Protein AF-A0A0B7ICZ8-F1 (afdb_monomer_lite)

pLDDT: mean 94.33, std 5.38, range [67.25, 98.19]

InterPro domains:
  IPR003675 CAAX prenyl protease 2/Lysostaphin resistance protein A-like domain [PF02517] (8-104)

Organism: NCBI:txid28188

Secondary structure (DSSP, 8-state):
-HHHHHHTTHHHHHHHIIIIIIIHHHHHHHS-S-BTTTB-HHHHHHHHHHHHHHHEEE-TTS-EEE-HHHHHHHHHHHHHHHHHHHHHT-HHHHHHHHHHHHHHHHHHHHH-

Radius of gyration: 15.1 Å; chains: 1; bounding box: 42×32×42 Å

Sequence (112 aa):
METLAFQISLPGVDEEIMFRGILLGLLTSSLKEKITFVGNPSVLLTAILFGFMHGLTLDKNYTIDFEYIYFIQTTFAGYLWGWITLKSRSILLAILSHNFSNFLGTLATMIK

Structure (mmCIF, N/CA/C/O backbone):
data_AF-A0A0B7ICZ8-F1
#
_entry.id   AF-A0A0B7ICZ8-F1
#
loop_
_atom_site.group_PDB
_atom_site.id
_atom_site.type_symbol
_atom_site.label_atom_id
_atom_site.label_alt_id
_atom_site.label_comp_id
_atom_site.label_asym_id
_atom_site.label_entity_id
_atom_site.label_seq_id
_atom_site.pdbx_PDB_ins_code
_atom_site.Cartn_x
_atom_site.Cartn_y
_atom_site.Cartn_z
_atom_site.occupancy
_atom_site.B_iso_or_equiv
_atom_site.auth_seq_id
_atom_site.auth_comp_id
_atom_site.auth_asym_id
_atom_site.auth_atom_id
_atom_site.pdbx_PDB_model_num
ATOM 1 N N . MET A 1 1 ? 12.629 16.591 -11.911 1.00 86.62 1 MET A N 1
ATOM 2 C CA . MET A 1 1 ? 11.722 17.419 -11.081 1.00 86.62 1 MET A CA 1
ATOM 3 C C . MET A 1 1 ? 10.266 17.021 -11.262 1.00 86.62 1 MET A C 1
ATOM 5 O O . MET A 1 1 ? 9.640 16.719 -10.258 1.00 86.62 1 MET A O 1
ATOM 9 N N . GLU A 1 2 ? 9.748 16.947 -12.494 1.00 94.94 2 GLU A N 1
ATOM 10 C CA . GLU A 1 2 ? 8.357 16.532 -12.765 1.00 94.94 2 GLU A CA 1
ATOM 11 C C . GLU A 1 2 ? 7.991 15.177 -12.132 1.00 94.94 2 GLU A C 1
ATOM 13 O O . GLU A 1 2 ? 7.052 15.110 -11.347 1.00 94.94 2 GLU A O 1
ATOM 18 N N . THR A 1 3 ? 8.786 14.125 -12.361 1.00 95.00 3 THR A N 1
ATOM 19 C CA . THR A 1 3 ? 8.539 12.790 -11.785 1.00 95.00 3 THR A CA 1
ATOM 20 C C . THR A 1 3 ? 8.477 12.804 -10.257 1.00 95.00 3 THR A C 1
ATOM 22 O O . THR A 1 3 ? 7.619 12.161 -9.670 1.00 95.00 3 THR A O 1
ATOM 25 N N . LEU A 1 4 ? 9.348 13.566 -9.590 1.00 95.50 4 LEU A N 1
ATOM 26 C CA . LEU A 1 4 ? 9.334 13.675 -8.129 1.00 95.50 4 LEU A CA 1
ATOM 27 C C . LEU A 1 4 ? 8.084 14.414 -7.627 1.00 95.50 4 LEU A C 1
ATOM 29 O O . LEU A 1 4 ? 7.482 13.997 -6.641 1.00 95.50 4 LEU A O 1
ATOM 33 N N . ALA A 1 5 ? 7.671 15.478 -8.324 1.00 95.31 5 A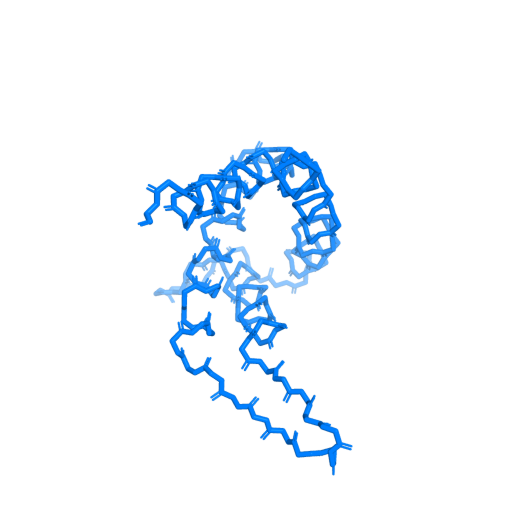LA A N 1
ATOM 34 C CA . ALA A 1 5 ? 6.442 16.208 -8.017 1.00 95.31 5 ALA A CA 1
ATOM 35 C C . ALA A 1 5 ? 5.192 15.337 -8.229 1.00 95.31 5 ALA A C 1
ATOM 37 O O . ALA A 1 5 ? 4.255 15.399 -7.434 1.00 95.31 5 ALA A O 1
ATOM 38 N N . PHE A 1 6 ? 5.195 14.485 -9.255 1.00 95.81 6 PHE A N 1
ATOM 39 C CA . PHE A 1 6 ? 4.147 13.494 -9.474 1.00 95.81 6 PHE A CA 1
ATOM 40 C C . PHE A 1 6 ? 4.093 12.487 -8.316 1.00 95.81 6 PHE A C 1
ATOM 42 O O . PHE A 1 6 ? 3.050 12.343 -7.684 1.00 95.81 6 PHE A O 1
ATOM 49 N N . GLN A 1 7 ? 5.228 11.872 -7.967 1.00 96.38 7 GLN A N 1
ATOM 50 C CA . GLN A 1 7 ? 5.307 10.821 -6.944 1.00 96.38 7 GLN A CA 1
ATOM 51 C C . GLN A 1 7 ? 4.940 11.296 -5.531 1.00 96.38 7 GLN A C 1
ATOM 53 O O . GLN A 1 7 ? 4.421 10.514 -4.742 1.00 96.38 7 GLN A O 1
ATOM 58 N N . ILE A 1 8 ? 5.168 12.574 -5.209 1.00 95.56 8 ILE A N 1
ATOM 59 C CA . ILE A 1 8 ? 4.806 13.140 -3.900 1.00 95.56 8 ILE A CA 1
ATOM 60 C C . ILE A 1 8 ? 3.348 13.629 -3.818 1.00 95.56 8 ILE A C 1
ATOM 62 O O . ILE A 1 8 ? 2.900 14.017 -2.738 1.00 95.56 8 ILE A O 1
ATOM 66 N N . SER A 1 9 ? 2.600 13.6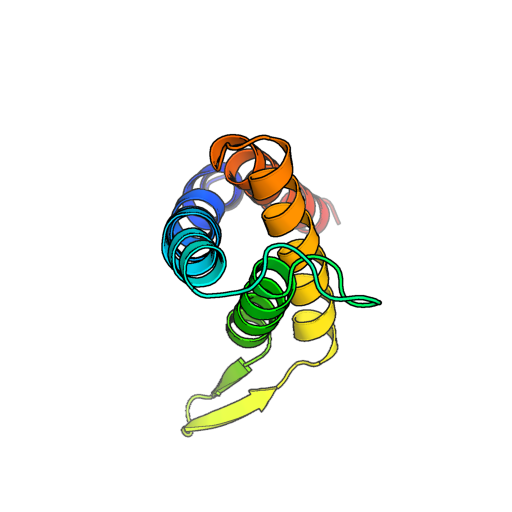47 -4.927 1.00 93.25 9 SER A N 1
ATOM 67 C CA . SER A 1 9 ? 1.252 14.231 -4.965 1.00 93.25 9 SER A CA 1
ATOM 68 C C . SER A 1 9 ? 0.157 13.228 -5.319 1.00 93.25 9 SER A C 1
ATOM 70 O O . SER A 1 9 ? -0.749 13.029 -4.513 1.00 93.25 9 SER A O 1
ATOM 72 N N . LEU A 1 10 ? 0.219 12.610 -6.498 1.00 95.69 10 LEU A N 1
ATOM 73 C CA . LEU A 1 10 ? -0.930 11.927 -7.099 1.00 95.69 10 LEU A CA 1
ATOM 74 C C . LEU A 1 10 ? -1.103 10.453 -6.699 1.00 95.69 10 LEU A C 1
ATOM 76 O O . LEU A 1 10 ? -2.225 10.113 -6.323 1.00 95.69 10 LEU A O 1
ATOM 80 N N . PRO A 1 11 ? -0.066 9.589 -6.725 1.00 95.25 11 PRO A N 1
ATOM 81 C CA . PRO A 1 11 ? -0.246 8.148 -6.522 1.00 95.25 11 PRO A CA 1
ATOM 82 C C . PRO A 1 11 ? -0.923 7.806 -5.195 1.00 95.25 11 PRO A C 1
ATOM 84 O O . PRO A 1 11 ? -1.946 7.132 -5.168 1.00 95.25 11 PRO A O 1
ATOM 87 N N . GLY A 1 12 ? -0.428 8.362 -4.087 1.00 94.62 12 GLY A N 1
ATOM 88 C CA . GLY A 1 12 ? -1.008 8.125 -2.771 1.00 94.62 12 GLY A CA 1
ATOM 89 C C . GLY A 1 12 ? -2.423 8.679 -2.637 1.00 94.62 12 GLY A C 1
ATOM 90 O O . GLY A 1 12 ? -3.224 8.096 -1.920 1.00 94.62 12 GLY A O 1
ATOM 91 N N . VAL A 1 13 ? -2.779 9.770 -3.323 1.00 96.94 13 VAL A N 1
ATOM 92 C CA . VAL A 1 13 ? -4.162 10.278 -3.290 1.00 96.94 13 VAL A CA 1
ATOM 93 C C . VAL A 1 13 ? -5.103 9.300 -3.987 1.00 96.94 13 VAL A C 1
ATOM 95 O O . VAL A 1 13 ? -6.119 8.932 -3.403 1.00 96.94 13 VAL A O 1
ATOM 98 N N . ASP A 1 14 ? -4.763 8.870 -5.199 1.00 97.38 14 ASP A N 1
ATOM 99 C CA . ASP A 1 14 ? -5.592 7.953 -5.985 1.00 97.38 14 ASP A CA 1
ATOM 100 C C . ASP A 1 14 ? -5.739 6.594 -5.282 1.00 97.38 14 ASP A C 1
ATOM 102 O O . ASP A 1 14 ? -6.839 6.138 -4.950 1.00 97.38 14 ASP A O 1
ATOM 106 N N . GLU A 1 15 ? -4.606 5.988 -4.939 1.00 97.81 15 GLU A N 1
ATOM 107 C CA . GLU A 1 15 ? -4.568 4.639 -4.399 1.00 97.81 15 GLU A CA 1
ATOM 108 C C . GLU A 1 15 ? -5.132 4.562 -2.972 1.00 97.81 15 GLU A C 1
ATOM 110 O O . GLU A 1 15 ? -5.933 3.678 -2.661 1.00 97.81 15 GLU A O 1
ATOM 115 N N . GLU A 1 16 ? -4.787 5.493 -2.077 1.00 97.81 16 GLU A N 1
ATOM 116 C CA . GLU A 1 16 ? -5.267 5.412 -0.693 1.00 97.81 16 GLU A CA 1
ATOM 117 C C . GLU A 1 16 ? -6.756 5.750 -0.565 1.00 97.81 16 GLU A C 1
ATOM 119 O O . GLU A 1 16 ? -7.439 5.161 0.277 1.00 97.81 16 GLU A O 1
ATOM 124 N N . ILE A 1 17 ? -7.311 6.632 -1.404 1.00 97.94 17 ILE A 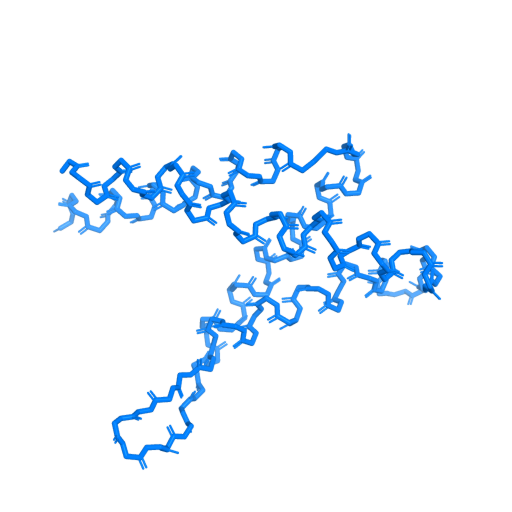N 1
ATOM 125 C CA . ILE A 1 17 ? -8.763 6.867 -1.412 1.00 97.94 17 ILE A CA 1
ATOM 126 C C . ILE A 1 17 ? -9.496 5.572 -1.775 1.00 97.94 17 ILE A C 1
ATOM 128 O O . ILE A 1 17 ? -10.428 5.177 -1.065 1.00 97.94 17 ILE A O 1
ATOM 132 N N . MET A 1 18 ? -9.048 4.876 -2.822 1.00 97.88 18 MET A N 1
ATOM 133 C CA . MET A 1 18 ? -9.662 3.624 -3.258 1.00 97.88 18 MET A CA 1
ATOM 134 C C . MET A 1 18 ? -9.506 2.512 -2.210 1.00 97.88 18 MET A C 1
ATOM 136 O O . MET A 1 18 ? -10.494 1.912 -1.775 1.00 97.88 18 MET A O 1
ATOM 140 N N . PHE A 1 19 ? -8.281 2.246 -1.753 1.00 98.12 19 PHE A N 1
ATOM 141 C CA . PHE A 1 19 ? -8.011 1.101 -0.884 1.00 98.12 19 PHE A CA 1
ATOM 142 C C . PHE A 1 19 ? -8.357 1.356 0.587 1.00 98.12 19 PHE A C 1
ATOM 144 O O . PHE A 1 19 ? -8.894 0.463 1.243 1.00 98.12 19 PHE A O 1
ATOM 151 N N . ARG A 1 20 ? -8.060 2.543 1.134 1.00 97.44 20 ARG A N 1
ATOM 152 C CA . ARG A 1 20 ? -8.181 2.844 2.580 1.00 97.44 20 ARG A CA 1
ATOM 153 C C . ARG A 1 20 ? -9.448 3.621 2.903 1.00 97.44 20 ARG A C 1
ATOM 155 O O . ARG A 1 20 ? -10.009 3.423 3.977 1.00 97.44 20 ARG A O 1
ATOM 162 N N . GLY A 1 21 ? -9.912 4.462 1.984 1.00 96.50 21 GLY A N 1
ATOM 163 C CA . GLY A 1 21 ? -11.192 5.152 2.115 1.00 96.50 21 GLY A CA 1
ATOM 164 C C . GLY A 1 21 ? -12.366 4.224 1.818 1.00 96.50 21 GLY A C 1
ATOM 165 O O . GLY A 1 21 ? -13.189 3.952 2.691 1.00 96.50 21 GLY A O 1
ATOM 166 N N . ILE A 1 22 ? -12.430 3.722 0.585 1.00 97.19 22 ILE A N 1
ATOM 167 C CA . ILE A 1 22 ? -13.599 2.991 0.084 1.00 97.19 22 ILE A CA 1
ATOM 168 C C . ILE A 1 22 ? -13.541 1.518 0.494 1.00 97.19 22 ILE A C 1
ATOM 170 O O . ILE A 1 22 ? -14.384 1.053 1.261 1.00 97.19 22 ILE A O 1
ATOM 174 N N . LEU A 1 23 ? -12.547 0.769 0.011 1.00 97.25 23 LEU A N 1
ATOM 175 C CA . LEU A 1 23 ? -12.537 -0.688 0.144 1.00 97.25 23 LEU A CA 1
ATOM 176 C C . LEU A 1 23 ? -12.382 -1.143 1.601 1.00 97.25 23 LEU A C 1
ATOM 178 O O . LEU A 1 23 ? -13.146 -1.988 2.071 1.00 97.25 23 LEU A O 1
ATOM 182 N N . LEU A 1 24 ? -11.439 -0.553 2.342 1.00 96.62 24 LEU A N 1
ATOM 183 C CA . LEU A 1 24 ? -11.269 -0.830 3.769 1.00 96.62 24 LEU A CA 1
ATOM 184 C C . LEU A 1 24 ? -12.517 -0.426 4.570 1.00 96.62 24 LEU A C 1
ATOM 186 O O . LEU A 1 24 ? -12.941 -1.180 5.447 1.00 96.62 24 LEU A O 1
ATOM 190 N N . GLY A 1 25 ? -13.144 0.711 4.250 1.00 94.94 25 GLY A N 1
ATOM 191 C CA . GLY A 1 25 ? -14.396 1.151 4.875 1.00 94.94 25 GLY A CA 1
ATOM 192 C C . GLY A 1 25 ? -15.536 0.145 4.683 1.00 94.94 25 GLY A C 1
ATOM 193 O O . GLY A 1 25 ? -16.190 -0.256 5.645 1.00 94.94 25 GLY A O 1
ATOM 194 N N . LEU A 1 26 ? -15.725 -0.349 3.457 1.00 96.50 26 LEU A N 1
ATOM 195 C CA . LEU A 1 26 ? -16.730 -1.370 3.150 1.00 96.50 26 LEU A CA 1
ATOM 196 C C . LEU A 1 26 ? -16.443 -2.696 3.865 1.00 96.50 26 LEU A C 1
ATOM 198 O O . LEU A 1 26 ? -17.329 -3.261 4.509 1.00 96.50 26 LEU A O 1
ATOM 202 N N . LEU A 1 27 ? -15.203 -3.183 3.811 1.00 96.06 27 LEU A N 1
ATOM 203 C CA . LEU A 1 27 ? -14.838 -4.465 4.414 1.00 96.06 27 LEU A CA 1
ATOM 204 C C . LEU A 1 27 ? -14.928 -4.432 5.940 1.00 96.06 27 LEU A C 1
ATOM 206 O O . LEU A 1 27 ? -15.446 -5.370 6.536 1.00 96.06 27 LEU A O 1
ATOM 210 N N . THR A 1 28 ? -14.514 -3.334 6.572 1.00 94.81 28 THR A N 1
ATOM 211 C CA . THR A 1 28 ? -14.636 -3.169 8.031 1.00 94.81 28 THR A CA 1
ATOM 212 C C . THR A 1 28 ? -16.082 -3.098 8.504 1.00 94.81 28 THR A C 1
ATOM 214 O O . THR A 1 28 ? -16.358 -3.507 9.628 1.00 94.81 28 THR A O 1
ATOM 217 N N . SER A 1 29 ? -17.011 -2.649 7.653 1.00 92.19 29 SER A N 1
ATOM 218 C CA . SER A 1 29 ? -18.447 -2.683 7.956 1.00 92.19 29 SER A CA 1
ATOM 219 C C . SER A 1 29 ? -19.068 -4.082 7.836 1.00 92.19 29 SER A C 1
ATOM 221 O O . SER A 1 29 ? -20.096 -4.352 8.451 1.00 92.19 29 SER A O 1
ATOM 223 N N . SER A 1 30 ? -18.443 -4.977 7.061 1.00 92.69 30 SER A N 1
ATOM 224 C CA . SER A 1 30 ? -18.982 -6.307 6.737 1.00 92.69 30 SER A CA 1
ATOM 225 C C . SER A 1 30 ? -18.283 -7.453 7.477 1.00 92.69 30 SER A C 1
ATOM 227 O O . SER A 1 30 ? -18.859 -8.527 7.652 1.00 92.69 30 SER A O 1
ATOM 229 N N . LEU A 1 31 ? -17.031 -7.257 7.893 1.00 91.31 31 LEU A N 1
ATOM 230 C CA . LEU A 1 31 ? -16.186 -8.270 8.522 1.00 91.31 31 LEU A CA 1
ATOM 231 C C . LEU A 1 31 ? -16.001 -8.007 10.019 1.00 91.31 31 LEU A C 1
ATOM 233 O O . LEU A 1 31 ? -16.170 -6.898 10.518 1.00 91.31 31 LEU A O 1
ATOM 237 N N . LYS A 1 32 ? -15.596 -9.049 10.755 1.00 84.56 32 LYS A N 1
ATOM 238 C CA . LYS A 1 32 ? -15.250 -8.917 12.176 1.00 84.56 32 LYS A CA 1
ATOM 239 C C . LYS A 1 32 ? -14.046 -7.993 12.348 1.00 84.56 32 LYS A C 1
ATOM 241 O O . LYS A 1 32 ? -13.072 -8.097 11.608 1.00 84.56 32 LYS A O 1
ATOM 246 N N . GLU A 1 33 ? -14.069 -7.177 13.398 1.00 79.25 33 GLU A N 1
ATOM 247 C CA . GLU A 1 33 ? -12.986 -6.235 13.713 1.00 79.25 33 GLU A CA 1
ATOM 248 C C . GLU A 1 33 ? -11.639 -6.935 13.965 1.00 79.25 33 GLU A C 1
ATOM 250 O O . GLU A 1 33 ? -10.575 -6.392 13.657 1.00 79.25 33 GLU A O 1
ATOM 255 N N . LYS A 1 34 ? -11.671 -8.162 14.500 1.00 82.62 34 LYS A N 1
ATOM 256 C CA . LYS A 1 34 ? -10.473 -8.953 14.772 1.00 82.62 34 LYS A CA 1
ATOM 257 C C . LYS A 1 34 ? -10.739 -10.451 14.665 1.00 82.62 34 LYS A C 1
ATOM 259 O O . LYS A 1 34 ? -11.740 -10.952 15.175 1.00 82.62 34 LYS A O 1
ATOM 264 N N . ILE A 1 35 ? -9.797 -11.164 14.056 1.00 82.56 35 ILE A N 1
ATOM 265 C CA . ILE A 1 35 ? -9.707 -12.625 14.060 1.00 82.56 35 ILE A CA 1
ATOM 266 C C . ILE A 1 35 ? -8.407 -13.017 14.770 1.00 82.56 35 ILE A C 1
ATOM 268 O O . ILE A 1 35 ? -7.367 -12.368 14.613 1.00 82.56 35 ILE A O 1
ATOM 272 N N . THR A 1 36 ? -8.470 -14.063 15.594 1.00 77.81 36 THR A N 1
ATOM 273 C CA . THR A 1 36 ? -7.308 -14.635 16.285 1.00 77.81 36 THR A CA 1
ATOM 274 C C . THR A 1 36 ? -6.200 -14.955 15.272 1.00 77.81 36 THR A C 1
ATOM 276 O O . THR A 1 36 ? -6.497 -15.410 14.173 1.00 77.81 36 THR A O 1
ATOM 279 N N . PHE A 1 37 ? -4.934 -14.694 15.620 1.00 73.56 37 PHE A N 1
ATOM 280 C CA . PHE A 1 37 ? -3.739 -14.835 14.760 1.00 73.56 37 PHE A CA 1
ATOM 281 C C . PHE A 1 37 ? -3.591 -13.870 13.566 1.00 73.56 37 PHE A C 1
ATOM 283 O O . PHE A 1 37 ? -2.461 -13.571 13.197 1.00 73.56 37 PHE A O 1
ATOM 290 N N . VAL A 1 38 ? -4.679 -13.352 12.989 1.00 71.75 38 VAL A N 1
ATOM 291 C CA . VAL A 1 38 ? -4.636 -12.606 11.710 1.00 71.75 38 VAL A CA 1
ATOM 292 C C . VAL A 1 38 ? -4.782 -11.086 11.888 1.00 71.75 38 VAL A C 1
ATOM 294 O O . VAL A 1 38 ? -4.430 -10.308 11.007 1.00 71.75 38 VAL A O 1
ATOM 297 N N . GLY A 1 39 ? -5.272 -10.630 13.044 1.00 85.75 39 GLY A N 1
ATOM 298 C CA . GLY A 1 39 ? -5.542 -9.209 13.269 1.00 85.75 39 GLY A CA 1
ATOM 299 C C . GLY A 1 39 ? -6.864 -8.792 12.625 1.00 85.75 39 GLY A C 1
ATOM 300 O O . GLY A 1 39 ? -7.857 -9.505 12.771 1.00 85.75 39 GLY A O 1
ATOM 301 N N . ASN A 1 40 ? -6.904 -7.633 11.962 1.00 92.12 40 ASN A N 1
ATOM 302 C CA . ASN A 1 40 ? -8.111 -7.172 11.274 1.00 92.12 40 ASN A CA 1
ATOM 303 C C . ASN A 1 40 ? -8.162 -7.773 9.851 1.00 92.12 40 ASN A C 1
ATOM 305 O O . ASN A 1 40 ? -7.311 -7.432 9.024 1.00 92.12 40 ASN A O 1
ATOM 309 N N . PRO A 1 41 ? -9.142 -8.642 9.540 1.00 94.06 41 PRO A N 1
ATOM 310 C CA . PRO A 1 41 ? -9.227 -9.317 8.244 1.00 94.06 41 PRO A CA 1
ATOM 311 C C . PRO A 1 41 ? -9.428 -8.348 7.076 1.00 94.06 41 PRO A C 1
ATOM 313 O O . PRO A 1 41 ? -8.966 -8.623 5.974 1.00 94.06 41 PRO A O 1
ATOM 316 N N . SER A 1 42 ? -10.065 -7.200 7.316 1.00 96.00 42 SER A N 1
ATOM 317 C CA . SER A 1 42 ? -10.262 -6.164 6.301 1.00 96.00 42 SER A CA 1
ATOM 318 C C . SER A 1 42 ? -8.925 -5.579 5.863 1.00 96.00 42 SER A C 1
ATOM 320 O O . SER A 1 42 ? -8.673 -5.478 4.669 1.00 96.00 42 SER A O 1
ATOM 322 N N . VAL A 1 43 ? -8.034 -5.279 6.818 1.00 96.38 43 VAL A N 1
ATOM 323 C CA . VAL A 1 43 ? -6.684 -4.771 6.518 1.00 96.38 43 VAL A CA 1
ATOM 324 C C . VAL A 1 43 ? -5.908 -5.788 5.697 1.00 96.38 43 VAL A C 1
ATOM 326 O O . VAL A 1 43 ? -5.352 -5.428 4.661 1.00 96.38 43 VAL A O 1
ATOM 329 N N . LEU A 1 44 ? -5.914 -7.058 6.114 1.00 96.25 44 LEU A N 1
ATOM 330 C CA . LEU A 1 44 ? -5.213 -8.112 5.384 1.00 96.25 44 LEU A CA 1
ATOM 331 C C . LEU A 1 44 ? -5.747 -8.269 3.956 1.00 96.25 44 LEU A C 1
ATOM 333 O O . LEU A 1 44 ? -4.960 -8.333 3.017 1.00 96.25 44 LEU A O 1
ATOM 337 N N . LEU A 1 45 ? -7.069 -8.297 3.779 1.00 96.56 45 LEU A N 1
ATOM 338 C CA . LEU A 1 45 ? -7.667 -8.465 2.459 1.00 96.56 45 LEU A CA 1
ATOM 339 C C . LEU A 1 45 ? -7.348 -7.276 1.546 1.00 96.56 45 LEU A C 1
ATOM 341 O O . LEU A 1 45 ? -6.916 -7.479 0.414 1.00 96.56 45 LEU A O 1
ATOM 345 N N . THR A 1 46 ? -7.481 -6.041 2.045 1.00 97.38 46 THR A N 1
ATOM 346 C CA . THR A 1 46 ? -7.097 -4.851 1.268 1.00 97.38 46 THR A CA 1
ATOM 347 C C . THR A 1 46 ? -5.615 -4.835 0.918 1.00 97.38 46 THR A C 1
ATOM 349 O O . THR A 1 46 ? -5.263 -4.418 -0.178 1.00 97.38 46 THR A O 1
ATOM 352 N N . ALA A 1 47 ? -4.751 -5.328 1.808 1.00 97.69 47 ALA A N 1
ATOM 353 C CA . ALA A 1 47 ? -3.317 -5.408 1.574 1.00 97.69 47 ALA A CA 1
ATOM 354 C C . ALA A 1 47 ? -2.969 -6.408 0.466 1.00 97.69 47 ALA A C 1
ATOM 356 O O . ALA A 1 47 ? -2.182 -6.089 -0.415 1.00 97.69 47 ALA A O 1
ATOM 357 N N . ILE A 1 48 ? -3.590 -7.591 0.476 1.00 97.94 48 ILE A N 1
ATOM 358 C CA . ILE A 1 48 ? -3.393 -8.609 -0.565 1.00 97.94 48 ILE A CA 1
ATOM 359 C C . ILE A 1 48 ? -3.875 -8.092 -1.925 1.00 97.94 48 ILE A C 1
ATOM 361 O O . ILE A 1 48 ? -3.189 -8.263 -2.928 1.00 97.94 48 ILE A O 1
ATOM 365 N N . LEU A 1 49 ? -5.035 -7.428 -1.969 1.00 97.94 49 LEU A N 1
ATOM 366 C CA . LEU A 1 49 ? -5.562 -6.835 -3.203 1.00 97.94 49 LEU A CA 1
ATOM 367 C C . LEU A 1 49 ? -4.661 -5.711 -3.729 1.00 97.94 49 LEU A C 1
ATOM 369 O O . LEU A 1 49 ? -4.430 -5.626 -4.933 1.00 97.94 49 LEU A O 1
ATOM 373 N N . PHE A 1 50 ? -4.112 -4.892 -2.832 1.00 98.00 50 PHE A N 1
ATOM 374 C CA . PHE A 1 50 ? -3.121 -3.875 -3.177 1.00 98.00 50 PHE A CA 1
ATOM 375 C C . PHE A 1 50 ? -1.842 -4.508 -3.742 1.00 98.00 50 PHE A C 1
ATOM 377 O O . PHE A 1 50 ? -1.300 -4.035 -4.739 1.00 98.00 50 PHE A O 1
ATOM 384 N N . GLY A 1 51 ? -1.414 -5.632 -3.162 1.00 97.88 51 GLY A N 1
ATOM 385 C CA . GLY A 1 51 ? -0.340 -6.466 -3.686 1.00 97.88 51 GLY A CA 1
ATOM 386 C C . GLY A 1 51 ? -0.600 -6.948 -5.107 1.00 97.88 51 GLY A C 1
ATOM 387 O O . GLY A 1 51 ? 0.263 -6.827 -5.971 1.00 97.88 51 GLY A O 1
ATOM 388 N N . PHE A 1 52 ? -1.795 -7.477 -5.373 1.00 97.31 52 PHE A N 1
ATOM 389 C CA . PHE A 1 52 ? -2.170 -7.949 -6.707 1.00 97.31 52 PHE A CA 1
ATOM 390 C C . PHE A 1 52 ? -2.207 -6.831 -7.747 1.00 97.31 52 PHE A C 1
ATOM 392 O O . PHE A 1 52 ? -1.762 -7.062 -8.866 1.00 97.31 52 PHE A O 1
ATOM 399 N N . MET A 1 53 ? -2.679 -5.634 -7.383 1.00 96.00 53 MET A N 1
ATOM 400 C CA . MET A 1 53 ? -2.677 -4.465 -8.276 1.00 96.00 53 MET A CA 1
ATOM 401 C C . MET A 1 53 ? -1.273 -4.141 -8.806 1.00 96.00 53 MET A C 1
ATOM 403 O O . MET A 1 53 ? -1.136 -3.684 -9.935 1.00 96.00 53 MET A O 1
ATOM 407 N N . HIS A 1 54 ? -0.246 -4.393 -7.996 1.00 95.69 54 HIS A N 1
ATOM 408 C CA . HIS A 1 54 ? 1.141 -4.085 -8.324 1.00 95.69 54 HIS A CA 1
ATOM 409 C C . HIS A 1 54 ? 1.894 -5.281 -8.911 1.00 95.69 54 HIS A C 1
ATOM 411 O O . HIS A 1 54 ? 2.699 -5.124 -9.822 1.00 95.69 54 HIS A O 1
ATOM 417 N N . GLY A 1 55 ? 1.653 -6.478 -8.381 1.00 95.69 55 GLY A N 1
ATOM 418 C CA . GLY A 1 55 ? 2.361 -7.693 -8.770 1.00 95.69 55 GLY A CA 1
ATOM 419 C C . GLY A 1 55 ? 1.868 -8.321 -10.070 1.00 95.69 55 GLY A C 1
ATOM 420 O O . GLY A 1 55 ? 2.612 -9.099 -10.656 1.00 95.69 55 GLY A O 1
ATOM 421 N N . LEU A 1 56 ? 0.644 -8.023 -10.520 1.00 95.81 56 LEU A N 1
ATOM 422 C CA . LEU A 1 56 ? 0.103 -8.533 -11.782 1.00 95.81 56 LEU A CA 1
ATOM 423 C C . LEU A 1 56 ? 0.301 -7.520 -12.905 1.00 95.81 56 LEU A C 1
ATOM 425 O O . LEU A 1 56 ? -0.197 -6.397 -12.836 1.00 95.81 56 LEU A O 1
ATOM 429 N N . THR A 1 57 ? 0.951 -7.948 -13.980 1.00 94.06 57 THR A N 1
ATOM 430 C CA . THR A 1 57 ? 1.078 -7.164 -15.207 1.00 94.06 57 THR A CA 1
ATOM 431 C C . THR A 1 57 ? 0.523 -7.944 -16.390 1.00 94.06 57 THR A C 1
ATOM 433 O O . THR A 1 57 ? 0.529 -9.174 -16.425 1.00 94.06 57 THR A O 1
ATOM 436 N N . LEU A 1 58 ? -0.013 -7.206 -17.359 1.00 93.94 58 LEU A N 1
ATOM 437 C CA . LEU A 1 58 ? -0.477 -7.757 -18.622 1.00 93.94 58 LEU A CA 1
ATOM 438 C C . LEU A 1 58 ? 0.498 -7.321 -19.713 1.00 93.94 58 LEU A C 1
ATOM 440 O O . LEU A 1 58 ? 0.707 -6.120 -19.914 1.00 93.94 58 LEU A O 1
ATOM 444 N N . ASP A 1 59 ? 1.101 -8.281 -20.404 1.00 89.62 59 ASP A N 1
ATOM 445 C CA . ASP A 1 59 ? 1.983 -7.984 -21.525 1.00 89.62 59 ASP A CA 1
ATOM 446 C C . ASP A 1 59 ? 1.185 -7.547 -22.777 1.00 89.62 59 ASP A C 1
ATOM 448 O O . ASP A 1 59 ? -0.050 -7.555 -22.825 1.00 89.62 59 ASP A O 1
ATOM 452 N N . LYS A 1 60 ? 1.902 -7.173 -23.844 1.00 91.06 60 LYS A N 1
ATOM 453 C CA . LYS A 1 60 ? 1.291 -6.763 -25.124 1.00 91.06 60 LYS A CA 1
ATOM 454 C C . LYS A 1 60 ? 0.571 -7.899 -25.866 1.00 91.06 60 LYS A C 1
ATOM 456 O O . LYS A 1 60 ? -0.194 -7.621 -26.783 1.00 91.06 60 LYS A O 1
ATOM 461 N N . ASN A 1 61 ? 0.834 -9.148 -25.499 1.00 94.38 61 ASN A N 1
ATOM 462 C CA . ASN A 1 61 ? 0.235 -10.355 -26.059 1.00 94.38 61 ASN A CA 1
ATOM 463 C C . ASN A 1 61 ? -0.915 -10.895 -25.188 1.00 94.38 61 ASN A C 1
ATOM 465 O O . ASN A 1 61 ? -1.410 -11.986 -25.466 1.00 94.38 61 ASN A O 1
ATOM 469 N N . TYR A 1 62 ? -1.362 -10.140 -24.175 1.00 90.75 62 TYR A N 1
ATOM 470 C CA . TYR A 1 62 ? -2.368 -10.551 -23.188 1.00 90.75 62 TYR A CA 1
ATOM 471 C C . TYR A 1 62 ? -1.931 -11.716 -22.283 1.00 90.75 62 TYR A C 1
ATOM 473 O O . TYR A 1 62 ? -2.771 -12.395 -21.689 1.00 90.75 62 TYR A O 1
ATOM 481 N N . THR A 1 63 ? -0.626 -11.937 -22.144 1.00 94.31 63 THR A N 1
ATOM 482 C CA . THR A 1 63 ? -0.049 -12.846 -21.154 1.00 94.31 63 THR A CA 1
ATOM 483 C C . THR A 1 63 ? -0.039 -12.168 -19.790 1.00 94.31 63 THR A C 1
ATOM 485 O O . THR A 1 63 ? 0.279 -10.984 -19.671 1.00 94.31 63 THR A O 1
ATOM 488 N N . ILE A 1 64 ? -0.404 -12.922 -18.755 1.00 94.19 64 ILE A N 1
ATOM 489 C CA . ILE A 1 64 ? -0.344 -12.462 -17.368 1.00 94.19 64 ILE A CA 1
ATOM 490 C C . ILE A 1 64 ? 1.026 -12.831 -16.810 1.00 94.19 64 ILE A C 1
ATOM 492 O O . ILE A 1 64 ? 1.347 -14.016 -16.708 1.00 94.19 64 ILE A O 1
ATOM 496 N N . ASP A 1 65 ? 1.784 -11.821 -16.403 1.00 94.62 65 ASP A N 1
ATOM 497 C CA . ASP A 1 65 ? 3.020 -11.976 -15.648 1.00 94.62 65 ASP A CA 1
ATOM 498 C C . ASP A 1 65 ? 2.773 -11.623 -14.179 1.00 94.62 65 ASP A C 1
ATOM 500 O O . ASP A 1 65 ? 1.993 -10.724 -13.849 1.00 94.62 65 ASP A O 1
ATOM 504 N N . PHE A 1 66 ? 3.429 -12.359 -13.281 1.00 96.69 66 PHE A N 1
ATOM 505 C CA . PHE A 1 66 ? 3.312 -12.139 -11.843 1.00 96.69 66 PHE A CA 1
ATOM 506 C C . PHE A 1 66 ? 4.683 -11.967 -11.191 1.00 96.69 66 P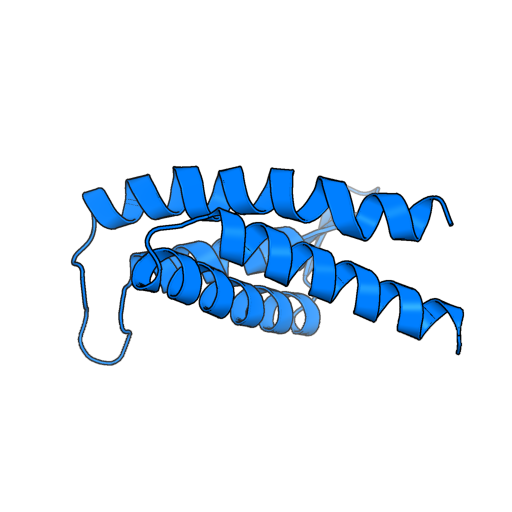HE A C 1
ATOM 508 O O . PHE A 1 66 ? 5.488 -12.900 -11.143 1.00 96.69 66 PHE A O 1
ATOM 515 N N . GLU A 1 67 ? 4.928 -10.771 -10.660 1.00 96.62 67 GLU A N 1
ATOM 516 C CA . GLU A 1 67 ? 6.139 -10.435 -9.918 1.00 96.62 67 GLU A CA 1
ATOM 517 C C . GLU A 1 67 ? 5.898 -10.643 -8.410 1.00 96.62 67 GLU A C 1
ATOM 519 O O . GLU A 1 67 ? 5.269 -9.836 -7.717 1.00 96.62 67 GLU A O 1
ATOM 524 N N . TYR A 1 68 ? 6.422 -11.758 -7.894 1.00 96.38 68 TYR A N 1
ATOM 525 C CA . TYR A 1 68 ? 6.256 -12.188 -6.503 1.00 96.38 68 TYR A CA 1
ATOM 526 C C . TYR A 1 68 ? 6.893 -11.244 -5.470 1.00 96.38 68 TYR A C 1
ATOM 528 O O . TYR A 1 68 ? 6.334 -11.041 -4.392 1.00 96.38 68 TYR A O 1
ATOM 536 N N . ILE A 1 69 ? 8.069 -10.685 -5.754 1.00 96.75 69 ILE A N 1
ATOM 537 C CA . ILE A 1 69 ? 8.788 -9.766 -4.865 1.00 96.75 69 ILE A CA 1
ATOM 538 C C . ILE A 1 69 ? 8.006 -8.460 -4.733 1.00 96.75 69 ILE A C 1
ATOM 540 O O . ILE A 1 69 ? 7.786 -7.988 -3.615 1.00 96.75 69 ILE A O 1
ATOM 544 N N . TYR A 1 70 ? 7.550 -7.896 -5.849 1.00 95.69 70 TYR A N 1
ATOM 545 C CA . TYR A 1 70 ? 6.795 -6.654 -5.865 1.00 95.69 70 TYR A CA 1
ATOM 546 C C . TYR A 1 70 ? 5.422 -6.843 -5.222 1.00 95.69 70 TYR A C 1
ATOM 548 O O . TYR A 1 70 ? 5.021 -6.018 -4.400 1.00 95.69 70 TYR A O 1
ATOM 556 N N . PHE A 1 71 ? 4.765 -7.984 -5.462 1.00 97.94 71 PHE A N 1
ATOM 557 C CA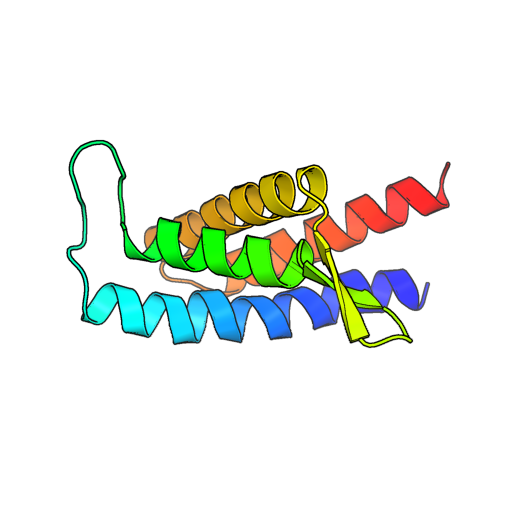 . PHE A 1 71 ? 3.557 -8.387 -4.741 1.00 97.94 71 PHE A CA 1
ATOM 558 C C . PHE A 1 71 ? 3.766 -8.412 -3.218 1.00 97.94 71 PHE A C 1
ATOM 560 O O . PHE A 1 71 ? 2.972 -7.831 -2.477 1.00 97.94 71 PHE A O 1
ATOM 567 N N . ILE A 1 72 ? 4.827 -9.063 -2.723 1.00 98.06 72 ILE A N 1
ATOM 568 C CA . ILE A 1 72 ? 5.092 -9.169 -1.278 1.00 98.06 72 ILE A CA 1
ATOM 569 C C . ILE A 1 72 ? 5.378 -7.787 -0.677 1.00 98.06 72 ILE A C 1
ATOM 571 O O . ILE A 1 72 ? 4.823 -7.446 0.370 1.00 98.06 72 ILE A O 1
ATOM 575 N N . GLN A 1 73 ? 6.220 -6.983 -1.332 1.00 97.19 73 GLN A N 1
ATOM 576 C CA . GLN A 1 73 ? 6.585 -5.645 -0.858 1.00 97.19 73 GLN A CA 1
ATOM 577 C C . GLN A 1 73 ? 5.368 -4.725 -0.761 1.00 97.19 73 GLN A C 1
ATOM 579 O O . GLN A 1 73 ? 5.138 -4.097 0.275 1.00 97.19 73 GLN A O 1
ATOM 584 N N . THR A 1 74 ? 4.562 -4.680 -1.819 1.00 97.44 74 THR A N 1
ATOM 585 C CA . THR A 1 74 ? 3.369 -3.832 -1.869 1.00 97.44 74 THR A CA 1
ATOM 586 C C . THR A 1 74 ? 2.262 -4.365 -0.970 1.00 97.44 74 THR A C 1
ATOM 588 O O . THR A 1 74 ? 1.616 -3.567 -0.305 1.00 97.44 74 THR A O 1
ATOM 591 N N . THR A 1 75 ? 2.111 -5.682 -0.799 1.00 98.19 75 THR A N 1
ATOM 592 C CA . THR A 1 75 ? 1.219 -6.250 0.231 1.00 98.19 75 THR A CA 1
ATOM 593 C C . THR A 1 75 ? 1.634 -5.798 1.631 1.00 98.19 75 THR A C 1
ATOM 595 O O . THR A 1 75 ? 0.791 -5.399 2.434 1.00 98.19 75 THR A O 1
ATOM 598 N N . PHE A 1 76 ? 2.930 -5.821 1.944 1.00 97.50 76 PHE A N 1
ATOM 599 C CA . PHE A 1 76 ? 3.425 -5.415 3.258 1.00 97.50 76 PHE A CA 1
ATOM 600 C C . PHE A 1 76 ? 3.217 -3.916 3.527 1.00 97.50 76 PHE A C 1
ATOM 602 O O . PHE A 1 76 ? 2.651 -3.550 4.560 1.00 97.50 76 PHE A O 1
ATOM 609 N N . ALA A 1 77 ? 3.604 -3.047 2.585 1.00 97.31 77 ALA A N 1
ATOM 610 C CA . ALA A 1 77 ? 3.301 -1.613 2.653 1.00 97.31 77 ALA A CA 1
ATOM 611 C C . ALA A 1 77 ? 1.782 -1.379 2.736 1.00 97.31 77 ALA A C 1
ATOM 613 O O . ALA A 1 77 ? 1.283 -0.600 3.552 1.00 97.31 77 ALA A O 1
ATOM 614 N N . GLY A 1 78 ? 1.056 -2.185 1.963 1.00 97.44 78 GLY A N 1
ATOM 615 C CA . GLY A 1 78 ? -0.383 -2.295 1.894 1.00 97.44 78 GLY A CA 1
ATOM 616 C C . GLY A 1 78 ? -1.030 -2.413 3.274 1.00 97.44 78 GLY A C 1
ATOM 617 O O . GLY A 1 78 ? -1.877 -1.609 3.686 1.00 97.44 78 GLY A O 1
ATOM 618 N N . TYR A 1 79 ? -0.561 -3.421 4.001 1.00 97.12 79 TYR A N 1
ATOM 619 C CA . TYR A 1 79 ? -0.974 -3.753 5.353 1.00 97.12 79 TYR A CA 1
ATOM 620 C C . TYR A 1 79 ? -0.627 -2.642 6.344 1.00 97.12 79 TYR A C 1
ATOM 622 O O . TYR A 1 79 ? -1.467 -2.274 7.168 1.00 97.12 79 TYR A O 1
ATOM 630 N N . LEU A 1 80 ? 0.575 -2.064 6.244 1.00 96.81 80 LEU A N 1
ATOM 631 C CA . LEU A 1 80 ? 1.018 -0.986 7.127 1.00 96.81 80 LEU A CA 1
ATOM 632 C C . LEU A 1 80 ? 0.116 0.251 7.009 1.00 96.81 80 LEU A C 1
ATOM 634 O O . LEU A 1 80 ? -0.360 0.755 8.026 1.00 96.81 80 LEU A O 1
ATOM 638 N N . TRP A 1 81 ? -0.183 0.712 5.791 1.00 97.69 81 TRP A N 1
ATOM 639 C CA . TRP A 1 81 ? -1.065 1.867 5.579 1.00 97.69 81 TRP A CA 1
ATOM 640 C C . TRP A 1 81 ? -2.521 1.583 5.960 1.00 97.69 81 TRP A C 1
ATOM 642 O O . TRP A 1 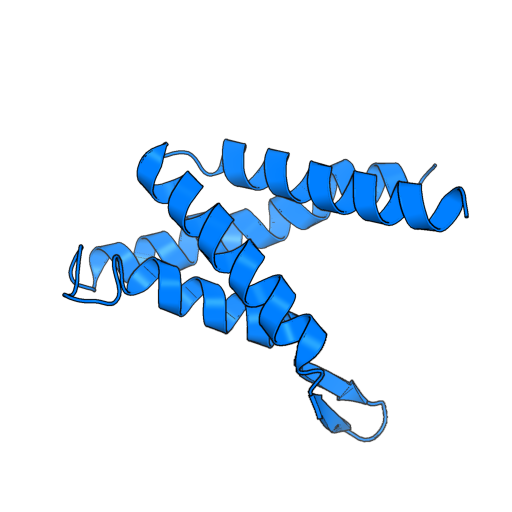81 ? -3.189 2.452 6.528 1.00 97.69 81 TRP A O 1
ATOM 652 N N . GLY A 1 82 ? -3.010 0.358 5.740 1.00 97.12 82 GLY A N 1
ATOM 653 C CA . GLY A 1 82 ? -4.324 -0.060 6.240 1.00 97.12 82 GLY A CA 1
ATOM 654 C C . GLY A 1 82 ? -4.394 -0.037 7.772 1.00 97.12 82 GLY A C 1
ATOM 655 O O . GLY A 1 82 ? -5.343 0.495 8.351 1.00 97.12 82 GLY A O 1
ATOM 656 N N . TRP A 1 83 ? -3.351 -0.527 8.446 1.00 95.50 83 TRP A N 1
ATOM 657 C CA . TRP A 1 83 ? -3.238 -0.474 9.904 1.00 95.50 83 TRP A CA 1
ATOM 658 C C . TRP A 1 83 ? -3.158 0.964 10.439 1.00 95.50 83 TRP A C 1
ATOM 660 O O . TRP A 1 83 ? -3.880 1.300 11.382 1.00 95.50 83 TRP A O 1
ATOM 670 N N . ILE A 1 84 ? -2.349 1.832 9.815 1.00 95.81 84 ILE A N 1
ATOM 671 C CA . ILE A 1 84 ? -2.265 3.266 10.146 1.00 95.81 84 ILE A CA 1
ATOM 672 C C . ILE A 1 84 ? -3.638 3.921 10.007 1.00 95.81 84 ILE A C 1
ATOM 674 O O . ILE A 1 84 ? -4.054 4.654 10.905 1.00 95.81 84 ILE A O 1
ATOM 678 N N . THR A 1 85 ? -4.363 3.632 8.926 1.00 96.88 85 THR A N 1
ATOM 679 C CA . THR A 1 85 ? -5.695 4.197 8.677 1.00 96.88 85 THR A CA 1
ATOM 680 C C . THR A 1 85 ? -6.673 3.804 9.779 1.00 96.88 85 THR A C 1
ATOM 682 O O . THR A 1 85 ? -7.332 4.674 10.344 1.00 96.88 85 THR A O 1
ATOM 685 N N . LEU A 1 86 ? -6.729 2.522 10.163 1.00 94.50 86 LEU A N 1
ATOM 686 C CA . LEU A 1 86 ? -7.609 2.083 11.251 1.00 94.50 86 LEU A CA 1
ATOM 687 C C . LEU A 1 86 ? -7.227 2.691 12.597 1.00 94.50 86 LEU A C 1
ATOM 689 O O . LEU A 1 86 ? -8.099 3.094 13.370 1.00 94.50 86 LEU A O 1
ATOM 693 N N . LYS A 1 87 ? -5.926 2.752 12.896 1.00 93.94 87 LYS A N 1
ATOM 694 C CA . LYS A 1 87 ? -5.457 3.224 14.198 1.00 93.94 87 LYS A CA 1
ATOM 695 C C . LYS A 1 87 ? -5.626 4.733 14.362 1.00 93.94 87 LYS A C 1
ATOM 697 O O . LYS A 1 87 ? -5.984 5.181 15.448 1.00 93.94 87 LYS A O 1
ATOM 702 N N . SER A 1 88 ? -5.373 5.494 13.301 1.00 95.38 88 SER A N 1
ATOM 703 C CA . SER A 1 88 ? -5.483 6.957 13.288 1.00 95.38 88 SER A CA 1
ATOM 704 C C . SER A 1 88 ? -6.875 7.471 12.928 1.00 95.38 88 SER A C 1
ATOM 706 O O . SER A 1 88 ? -7.166 8.639 13.173 1.00 95.38 88 SER A O 1
ATOM 708 N N . ARG A 1 89 ? -7.729 6.617 12.346 1.00 94.25 89 ARG A N 1
ATOM 709 C CA . ARG A 1 89 ? -9.021 6.985 11.744 1.00 94.25 89 ARG A CA 1
ATOM 710 C C . ARG A 1 89 ? -8.890 8.076 10.674 1.00 94.25 89 ARG A C 1
ATOM 712 O O . ARG A 1 89 ? -9.789 8.893 10.507 1.00 94.25 89 ARG A O 1
ATOM 719 N N . SER A 1 90 ? -7.762 8.101 9.965 1.00 94.94 90 SER A N 1
ATOM 720 C CA . SER A 1 90 ? -7.458 9.107 8.950 1.00 94.94 90 SER A CA 1
ATOM 721 C C . SER A 1 90 ? -6.753 8.486 7.751 1.00 94.94 90 SER A C 1
ATOM 723 O O . SER A 1 90 ? -5.699 7.868 7.891 1.00 94.94 90 SER A O 1
ATOM 725 N N . ILE A 1 91 ? -7.306 8.715 6.559 1.00 96.75 91 ILE A N 1
ATOM 726 C CA . ILE A 1 91 ? -6.655 8.348 5.293 1.00 96.75 91 ILE A CA 1
ATOM 727 C C . ILE A 1 91 ? -5.496 9.292 4.950 1.00 96.75 91 ILE A C 1
ATOM 729 O O . ILE A 1 91 ? -4.587 8.913 4.222 1.00 96.75 91 ILE A O 1
ATOM 733 N N . LEU A 1 92 ? -5.479 10.510 5.509 1.00 97.12 92 LEU A N 1
ATOM 734 C CA . LEU A 1 92 ? -4.465 11.516 5.186 1.00 97.12 92 LEU A CA 1
ATOM 735 C C . LEU A 1 92 ? -3.059 11.054 5.582 1.00 97.12 92 LEU A C 1
ATOM 737 O O . LEU A 1 92 ? -2.103 11.285 4.850 1.00 97.12 92 LEU A O 1
ATOM 741 N N . LEU A 1 93 ? -2.928 10.369 6.722 1.00 95.94 93 LEU A N 1
ATOM 742 C CA . LEU A 1 93 ? -1.634 9.843 7.159 1.00 95.94 93 LEU A CA 1
ATOM 743 C C . LEU A 1 93 ? -1.129 8.726 6.242 1.00 95.94 93 LEU A C 1
ATOM 745 O O . LEU A 1 93 ? 0.076 8.655 5.999 1.00 95.94 93 LEU A O 1
ATOM 749 N N . ALA A 1 94 ? -2.028 7.893 5.710 1.00 96.56 94 ALA A N 1
ATOM 750 C CA . ALA A 1 94 ? -1.674 6.896 4.706 1.00 96.56 94 ALA A CA 1
ATOM 751 C C . ALA A 1 94 ? -1.206 7.573 3.409 1.00 96.56 94 ALA A C 1
ATOM 753 O O . ALA A 1 94 ? -0.109 7.272 2.953 1.00 96.56 94 ALA A O 1
ATOM 754 N N . ILE A 1 95 ? -1.955 8.566 2.905 1.00 97.94 95 ILE A N 1
ATOM 755 C CA . ILE A 1 95 ? -1.607 9.340 1.698 1.00 97.94 95 ILE A CA 1
ATOM 756 C C . ILE A 1 95 ? -0.215 9.964 1.827 1.00 97.94 95 ILE A C 1
ATOM 758 O O . ILE A 1 95 ? 0.639 9.770 0.965 1.00 97.94 95 ILE A O 1
ATOM 762 N N . LEU A 1 96 ? 0.036 10.694 2.919 1.00 97.31 96 LEU A N 1
ATOM 763 C CA . LEU A 1 96 ? 1.320 11.359 3.141 1.00 97.31 96 LEU A CA 1
ATOM 764 C C . LEU A 1 96 ? 2.468 10.351 3.258 1.00 97.31 96 LEU A C 1
ATOM 766 O O . LEU A 1 96 ? 3.519 10.555 2.656 1.00 97.31 96 LEU A O 1
ATOM 770 N N . SER A 1 97 ? 2.267 9.257 3.998 1.00 95.94 97 SER A N 1
ATOM 771 C CA . SER A 1 97 ? 3.297 8.222 4.164 1.00 95.94 97 SER A CA 1
ATOM 772 C C . SER A 1 97 ? 3.607 7.512 2.846 1.00 95.94 97 SER A C 1
ATOM 774 O O . SER A 1 97 ? 4.769 7.226 2.564 1.00 95.94 97 SER A O 1
ATOM 776 N N . HIS A 1 98 ? 2.585 7.248 2.034 1.00 96.88 98 HIS A N 1
ATOM 777 C CA . HIS A 1 98 ? 2.729 6.613 0.732 1.00 96.88 98 HIS A CA 1
ATOM 778 C C . HIS A 1 98 ? 3.469 7.528 -0.247 1.00 96.88 98 HIS A C 1
ATOM 780 O O . HIS A 1 98 ? 4.538 7.166 -0.737 1.00 96.88 98 HIS A O 1
ATOM 786 N N . ASN A 1 99 ? 2.990 8.755 -0.441 1.00 97.19 99 ASN A N 1
ATOM 787 C CA . ASN A 1 99 ? 3.649 9.732 -1.308 1.00 97.19 99 ASN A CA 1
ATOM 788 C C . ASN A 1 99 ? 5.107 9.986 -0.896 1.00 97.19 99 ASN A C 1
ATOM 790 O O . ASN A 1 99 ? 5.987 10.107 -1.747 1.00 97.19 99 ASN A O 1
ATOM 794 N N . PHE A 1 100 ? 5.391 10.022 0.408 1.00 96.69 100 PHE A N 1
ATOM 795 C CA . PHE A 1 100 ? 6.757 10.172 0.903 1.00 96.69 100 PHE A CA 1
ATOM 796 C C . PHE A 1 100 ? 7.631 8.951 0.584 1.00 96.69 100 PHE A C 1
ATOM 798 O O . PHE A 1 100 ? 8.773 9.113 0.153 1.00 96.69 100 PHE A O 1
ATOM 805 N N . SER A 1 101 ? 7.091 7.736 0.729 1.00 95.62 101 SER A N 1
ATOM 806 C CA . SER A 1 101 ? 7.768 6.494 0.334 1.00 95.62 101 SER A CA 1
ATOM 807 C C . SER A 1 101 ? 8.107 6.491 -1.159 1.00 95.62 101 SER A C 1
ATOM 809 O O . SER A 1 101 ? 9.250 6.224 -1.534 1.00 95.62 101 SER A O 1
ATOM 811 N N . ASN A 1 102 ? 7.150 6.865 -2.010 1.00 95.69 102 ASN A N 1
ATOM 812 C CA . ASN A 1 102 ? 7.344 6.908 -3.459 1.00 95.69 102 ASN A CA 1
ATOM 813 C C . ASN A 1 102 ? 8.356 7.978 -3.870 1.00 95.69 102 ASN A C 1
ATOM 815 O O . ASN A 1 102 ? 9.242 7.720 -4.690 1.00 95.69 102 ASN A O 1
ATOM 819 N N . PHE A 1 103 ? 8.273 9.165 -3.265 1.00 96.88 103 PHE A N 1
ATOM 820 C CA . PHE A 1 103 ? 9.233 10.240 -3.484 1.00 96.88 103 PHE A CA 1
ATOM 821 C C . PHE A 1 103 ? 10.654 9.813 -3.106 1.00 96.88 103 PHE A C 1
ATOM 823 O O . PHE A 1 103 ? 11.562 9.972 -3.918 1.00 96.88 103 PHE A O 1
ATOM 830 N N . LEU A 1 104 ? 10.856 9.245 -1.910 1.00 96.06 104 LEU A N 1
ATOM 831 C CA . LEU A 1 104 ? 12.179 8.810 -1.454 1.00 96.06 104 LEU A CA 1
ATOM 832 C C . LEU A 1 104 ? 12.735 7.664 -2.299 1.00 96.06 104 LEU A C 1
ATOM 834 O O . LEU A 1 104 ? 13.909 7.704 -2.665 1.00 96.06 104 LEU A O 1
ATOM 838 N N . GLY A 1 105 ? 11.905 6.674 -2.640 1.00 93.94 105 GLY A N 1
ATOM 839 C CA . GLY A 1 105 ? 12.303 5.575 -3.518 1.00 93.94 105 GLY A CA 1
ATOM 840 C C . GLY A 1 105 ? 12.754 6.090 -4.884 1.00 93.94 105 GLY A C 1
ATOM 841 O O . GLY A 1 105 ? 13.845 5.765 -5.349 1.00 93.94 105 GLY A O 1
ATOM 842 N N . THR A 1 106 ? 11.964 6.985 -5.479 1.00 94.94 106 THR A N 1
ATOM 843 C CA . THR A 1 106 ? 12.283 7.608 -6.769 1.00 94.94 106 THR A CA 1
ATOM 844 C C . THR A 1 106 ? 13.549 8.459 -6.682 1.00 94.94 106 THR A C 1
ATOM 846 O O . THR A 1 106 ? 14.446 8.314 -7.509 1.00 94.94 106 THR A O 1
ATOM 849 N N . LEU A 1 107 ? 13.678 9.305 -5.658 1.00 95.44 107 LEU A N 1
ATOM 850 C CA . LEU A 1 107 ? 14.858 10.143 -5.446 1.00 95.44 107 LEU A CA 1
ATOM 851 C C . LEU A 1 107 ? 16.132 9.299 -5.302 1.00 95.44 107 LEU A C 1
ATOM 853 O O . LEU A 1 107 ? 17.148 9.617 -5.916 1.00 95.44 107 LEU A O 1
ATOM 857 N N . ALA A 1 108 ? 16.069 8.198 -4.549 1.00 94.88 108 ALA A N 1
ATOM 858 C CA . ALA A 1 108 ? 17.195 7.286 -4.376 1.00 94.88 108 ALA A CA 1
ATOM 859 C C . ALA A 1 108 ? 17.646 6.660 -5.704 1.00 94.88 108 ALA A C 1
ATOM 861 O O . ALA A 1 108 ? 18.844 6.495 -5.917 1.00 94.88 108 ALA A O 1
ATOM 862 N N . THR A 1 109 ? 16.715 6.355 -6.615 1.00 93.81 109 THR A N 1
ATOM 863 C CA . THR A 1 109 ? 17.059 5.836 -7.951 1.00 93.81 109 THR A CA 1
ATOM 864 C C . THR A 1 109 ? 17.688 6.877 -8.878 1.00 93.81 109 THR A C 1
ATOM 866 O O . THR A 1 109 ? 18.396 6.498 -9.799 1.00 93.81 109 THR A O 1
ATOM 869 N N . MET A 1 110 ? 17.455 8.173 -8.639 1.00 92.56 110 MET A N 1
ATOM 870 C CA . MET A 1 110 ? 17.982 9.265 -9.471 1.00 92.56 110 MET A CA 1
ATOM 871 C C . MET A 1 110 ? 19.370 9.752 -9.045 1.00 92.56 110 MET A C 1
ATOM 873 O O . MET A 1 110 ? 20.070 10.363 -9.846 1.00 92.56 110 MET A O 1
ATOM 877 N N . ILE A 1 111 ? 19.739 9.557 -7.775 1.00 91.62 111 ILE A N 1
ATOM 878 C CA . ILE A 1 111 ? 21.048 9.964 -7.226 1.00 91.62 111 ILE A CA 1
ATOM 879 C C . ILE A 1 111 ? 22.115 8.879 -7.457 1.00 91.62 111 ILE A C 1
ATOM 881 O O . ILE A 1 111 ? 23.311 9.150 -7.345 1.00 91.62 111 ILE A O 1
ATOM 885 N N . LYS A 1 112 ? 21.679 7.653 -7.746 1.00 67.25 112 LYS A N 1
ATOM 886 C CA . LYS A 1 112 ? 22.533 6.490 -7.975 1.00 67.25 112 LYS A CA 1
ATOM 887 C C . LYS A 1 112 ? 22.987 6.417 -9.429 1.00 67.25 112 LYS A C 1
ATOM 889 O O . LYS A 1 112 ? 24.156 6.025 -9.628 1.00 67.25 112 LYS A O 1
#

Foldseek 3Di:
DVQLVCLLPPPLVVLLCPLQVPQLVVCPVVDDCQDPPPGGVSQQVSLQVQLCVQQWDQDPVRDIGGDPVSSVVSSVLSSVLNVVCVVVVDSVVSSNVRSVVRSVVVVVVVVD